Protein AF-Q4H3H1-F1 (afdb_monomer_lite)

Structure (mmCIF, N/CA/C/O backbone):
data_AF-Q4H3H1-F1
#
_entry.id   AF-Q4H3H1-F1
#
loop_
_atom_site.group_PDB
_atom_site.id
_atom_site.type_symbol
_atom_site.label_atom_id
_atom_site.label_alt_id
_atom_site.label_comp_id
_atom_site.label_asym_id
_atom_site.label_entity_id
_atom_site.label_seq_id
_atom_site.pdbx_PDB_ins_code
_atom_site.Cartn_x
_atom_site.Cartn_y
_atom_site.Cartn_z
_atom_site.occupancy
_atom_site.B_iso_or_equiv
_atom_site.auth_seq_id
_atom_site.auth_comp_id
_atom_site.auth_asym_id
_atom_site.auth_atom_id
_atom_site.pdbx_PDB_model_num
ATOM 1 N N . ASN A 1 1 ? -47.924 -8.313 -36.270 1.00 43.00 1 ASN A N 1
ATOM 2 C CA . ASN A 1 1 ? -47.624 -7.338 -37.347 1.00 43.00 1 ASN A CA 1
ATOM 3 C C . ASN A 1 1 ? -46.800 -6.219 -36.723 1.00 43.00 1 ASN A C 1
ATOM 5 O O . ASN A 1 1 ? -47.347 -5.526 -35.888 1.00 43.00 1 ASN A O 1
ATOM 9 N N . ASN A 1 2 ? -45.498 -6.039 -36.933 1.00 35.53 2 ASN A N 1
ATOM 10 C CA . ASN A 1 2 ? -44.621 -6.418 -38.037 1.00 35.53 2 ASN A CA 1
ATOM 11 C C . ASN A 1 2 ? -43.202 -6.714 -37.520 1.00 35.53 2 ASN A C 1
ATOM 13 O O . ASN A 1 2 ? -42.643 -5.932 -36.756 1.00 35.53 2 ASN A O 1
ATOM 17 N N . LEU A 1 3 ? -42.635 -7.829 -37.986 1.00 40.44 3 LEU A N 1
ATOM 18 C CA . LEU A 1 3 ? -41.199 -8.095 -38.014 1.00 40.44 3 LEU A CA 1
ATOM 19 C C . LEU A 1 3 ? -40.597 -7.364 -39.221 1.00 40.44 3 LEU A C 1
ATOM 21 O O . LEU A 1 3 ? -41.039 -7.605 -40.342 1.00 40.44 3 LEU A O 1
ATOM 25 N N . THR A 1 4 ? -39.523 -6.603 -39.024 1.00 38.00 4 THR A N 1
ATOM 26 C CA . THR A 1 4 ? -38.541 -6.329 -40.086 1.00 38.00 4 THR A CA 1
ATOM 27 C C . THR A 1 4 ? -37.135 -6.479 -39.519 1.00 38.00 4 THR A C 1
ATOM 29 O O . THR A 1 4 ? -36.526 -5.546 -39.004 1.00 38.00 4 THR A O 1
ATOM 32 N N . LEU A 1 5 ? -36.665 -7.723 -39.598 1.00 38.84 5 LEU A N 1
ATOM 33 C CA . LEU A 1 5 ? -35.302 -8.184 -39.380 1.00 38.84 5 LEU A CA 1
ATOM 34 C C . LEU A 1 5 ? -34.450 -7.757 -40.588 1.00 38.84 5 LEU A C 1
ATOM 36 O O . LEU A 1 5 ? -34.496 -8.408 -41.631 1.00 38.84 5 LEU A O 1
ATOM 40 N N . VAL A 1 6 ? -33.678 -6.675 -40.478 1.00 42.66 6 VAL A N 1
ATOM 41 C CA . VAL A 1 6 ? -32.719 -6.296 -41.529 1.00 42.66 6 VAL A CA 1
ATOM 42 C C . VAL A 1 6 ? -31.430 -7.093 -41.320 1.00 42.66 6 VAL A C 1
ATOM 44 O O . VAL A 1 6 ? -30.531 -6.691 -40.587 1.00 42.66 6 VAL A O 1
ATOM 47 N N . LYS A 1 7 ? -31.366 -8.266 -41.958 1.00 45.41 7 LYS A N 1
ATOM 48 C CA . LYS A 1 7 ? -30.122 -8.993 -42.244 1.00 45.41 7 LYS A CA 1
ATOM 49 C C . LYS A 1 7 ? -29.530 -8.466 -43.556 1.00 45.41 7 LYS A C 1
ATOM 51 O O . LYS A 1 7 ? -29.976 -8.861 -44.622 1.00 45.41 7 LYS A O 1
ATOM 56 N N . PHE A 1 8 ? -28.503 -7.633 -43.461 1.00 42.53 8 PHE A N 1
ATOM 57 C CA . PHE A 1 8 ? -27.502 -7.347 -44.497 1.00 42.53 8 PHE A CA 1
ATOM 58 C C . PHE A 1 8 ? -26.248 -6.942 -43.713 1.00 42.53 8 PHE A C 1
ATOM 60 O O . PHE A 1 8 ? -26.340 -6.094 -42.842 1.00 42.53 8 PHE A O 1
ATOM 67 N N . GLY A 1 9 ? -25.052 -7.484 -43.855 1.00 37.81 9 GLY A N 1
ATOM 68 C CA . GLY A 1 9 ? -24.454 -8.413 -44.787 1.00 37.81 9 GLY A CA 1
ATOM 69 C C . GLY A 1 9 ? -22.996 -8.461 -44.335 1.00 37.81 9 GLY A C 1
ATOM 70 O O . GLY A 1 9 ? -22.330 -7.434 -44.235 1.00 37.81 9 GLY A O 1
ATOM 71 N N . MET A 1 10 ? -22.537 -9.648 -43.966 1.00 52.16 10 MET A N 1
ATOM 72 C CA . MET A 1 10 ? -21.139 -9.954 -43.712 1.00 52.16 10 MET A CA 1
ATOM 73 C C . MET A 1 10 ? -20.374 -9.751 -45.024 1.00 52.16 10 MET A C 1
ATOM 75 O O . MET A 1 10 ? -20.407 -10.623 -45.885 1.00 52.16 10 MET A O 1
ATOM 79 N N . LEU A 1 11 ? -19.715 -8.603 -45.191 1.00 42.22 11 LEU A N 1
ATOM 80 C CA . LEU A 1 11 ? -18.710 -8.412 -46.232 1.00 42.22 11 LEU A CA 1
ATOM 81 C C . LEU A 1 11 ? -17.447 -7.824 -45.597 1.00 42.22 11 LEU A C 1
ATOM 83 O O . LEU A 1 11 ? -17.312 -6.621 -45.388 1.00 42.22 11 LEU A O 1
ATOM 87 N N . CYS A 1 12 ? -16.524 -8.726 -45.267 1.00 44.41 12 CYS A N 1
ATOM 88 C CA . CYS A 1 12 ? -15.120 -8.418 -45.063 1.00 44.41 12 CYS A CA 1
ATOM 89 C C . CYS A 1 12 ? -14.576 -7.751 -46.331 1.00 44.41 12 CYS A C 1
ATOM 91 O O . CYS A 1 12 ? -14.268 -8.440 -47.300 1.00 44.41 12 CYS A O 1
ATOM 93 N N . ILE A 1 13 ? -14.427 -6.428 -46.327 1.00 49.84 13 ILE A N 1
ATOM 94 C CA . ILE A 1 13 ? -13.556 -5.757 -47.290 1.00 49.84 13 ILE A CA 1
ATOM 95 C C . ILE A 1 13 ? -12.244 -5.464 -46.573 1.00 49.84 13 ILE A C 1
ATOM 97 O O . ILE A 1 13 ? -12.126 -4.558 -45.751 1.00 49.84 13 ILE A O 1
ATOM 101 N N . PHE A 1 14 ? -11.268 -6.312 -46.883 1.00 50.69 14 PHE A N 1
ATOM 102 C CA . PHE A 1 14 ? -9.850 -6.079 -46.679 1.00 50.69 14 PHE A CA 1
ATOM 103 C C . PHE A 1 14 ? -9.433 -4.792 -47.406 1.00 50.69 14 PHE A C 1
ATOM 105 O O . PHE A 1 14 ? -9.300 -4.785 -48.626 1.00 50.69 14 PHE A O 1
ATOM 112 N N . THR A 1 15 ? -9.147 -3.725 -46.665 1.00 55.94 15 THR A N 1
ATOM 113 C CA . THR A 1 15 ? -8.222 -2.675 -47.119 1.00 55.94 15 THR A CA 1
ATOM 114 C C . THR A 1 15 ? -7.120 -2.515 -46.081 1.00 55.94 15 THR A C 1
ATOM 116 O O . THR A 1 15 ? -7.174 -1.670 -45.191 1.00 55.94 15 THR A O 1
ATOM 119 N N . THR A 1 16 ? -6.119 -3.384 -46.178 1.00 58.03 16 THR A N 1
ATOM 120 C CA . THR A 1 16 ? -4.809 -3.206 -45.549 1.00 58.03 16 THR A CA 1
ATOM 121 C C . THR A 1 16 ? -3.966 -2.262 -46.401 1.00 58.03 16 THR A C 1
ATOM 123 O O . THR A 1 16 ? -3.656 -2.630 -47.528 1.00 58.03 16 THR A O 1
ATOM 126 N N . LEU A 1 17 ? -3.577 -1.098 -45.868 1.00 48.75 17 LEU A N 1
ATOM 127 C CA . LEU A 1 17 ? -2.301 -0.390 -46.118 1.00 48.75 17 LEU A CA 1
ATOM 128 C C . LEU A 1 17 ? -2.302 0.902 -45.270 1.00 48.75 17 LEU A C 1
ATOM 130 O O . LEU A 1 17 ? -2.973 1.874 -45.586 1.00 48.75 17 LEU A O 1
ATOM 134 N N . LEU A 1 18 ? -1.792 0.821 -44.037 1.00 50.62 18 LEU A N 1
ATOM 135 C CA . LEU A 1 18 ? -0.453 1.287 -43.638 1.00 50.62 18 LEU A CA 1
ATOM 136 C C . LE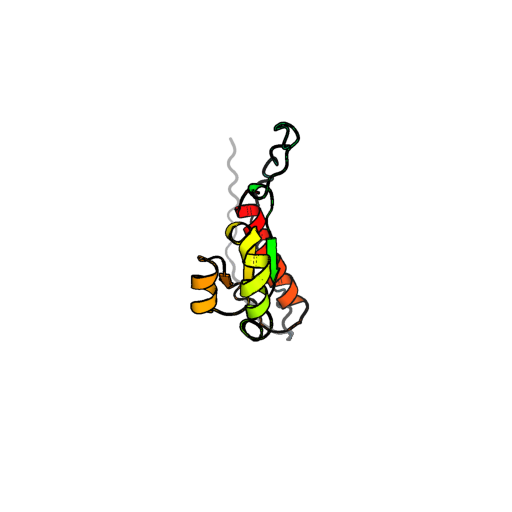U A 1 18 ? -0.313 2.819 -43.575 1.00 50.62 18 LEU A C 1
ATOM 138 O O . LEU A 1 18 ? 0.222 3.448 -44.481 1.00 50.62 18 LEU A O 1
ATOM 142 N N . ILE A 1 19 ? -0.651 3.383 -42.408 1.00 52.97 19 ILE A N 1
ATOM 143 C CA . ILE A 1 19 ? 0.175 4.430 -41.798 1.00 52.97 19 ILE A CA 1
ATOM 144 C C . ILE A 1 19 ? 0.614 3.927 -40.423 1.00 52.97 19 ILE A C 1
ATOM 146 O O . ILE A 1 19 ? -0.173 3.456 -39.603 1.00 52.97 19 ILE A O 1
ATOM 150 N N . SER A 1 20 ? 1.929 3.974 -40.263 1.00 42.94 20 SER A N 1
ATOM 151 C CA . SER A 1 20 ? 2.731 3.585 -39.119 1.00 42.94 20 SER A CA 1
ATOM 152 C C . SER A 1 20 ? 2.379 4.362 -37.842 1.00 42.94 20 SER A C 1
ATOM 154 O O . SER A 1 20 ? 1.928 5.505 -37.895 1.00 42.94 20 SER A O 1
ATOM 156 N N . SER A 1 21 ? 2.764 3.785 -36.700 1.00 42.91 21 SER A N 1
ATOM 157 C CA . SER A 1 21 ? 2.901 4.433 -35.380 1.00 42.91 21 SER A CA 1
ATOM 158 C C 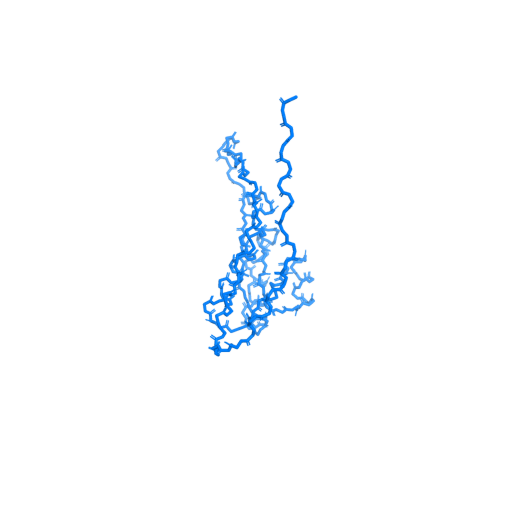. SER A 1 21 ? 1.649 4.482 -34.493 1.00 42.91 21 SER A C 1
ATOM 160 O O . SER A 1 21 ? 1.163 5.529 -34.092 1.00 42.91 21 SER A O 1
ATOM 162 N N . HIS A 1 22 ? 1.189 3.299 -34.092 1.00 39.94 22 HIS A N 1
ATOM 163 C CA . HIS A 1 22 ? 0.987 2.974 -32.677 1.00 39.94 22 HIS A CA 1
ATOM 164 C C . HIS A 1 22 ? 0.324 4.041 -31.778 1.00 39.94 22 HIS A C 1
ATOM 166 O O . HIS A 1 22 ? 0.843 4.377 -30.715 1.00 39.94 22 HIS A O 1
ATOM 172 N N . VAL A 1 23 ? -0.908 4.448 -32.083 1.00 35.28 23 VAL A N 1
ATOM 173 C CA . VAL A 1 23 ? -1.815 4.881 -31.009 1.00 35.28 23 VAL A CA 1
ATOM 174 C C . VAL A 1 23 ? -2.316 3.616 -30.312 1.00 35.28 23 VAL A C 1
ATOM 176 O O . VAL A 1 23 ? -3.439 3.159 -30.501 1.00 35.28 23 VAL A O 1
ATOM 179 N N . ARG A 1 24 ? -1.445 2.997 -29.503 1.00 36.72 24 ARG A N 1
ATOM 180 C CA . ARG A 1 24 ? -1.915 2.148 -28.406 1.00 36.72 24 ARG A CA 1
ATOM 181 C C . ARG A 1 24 ? -2.474 3.123 -27.375 1.00 36.72 24 ARG A C 1
ATOM 183 O O . ARG A 1 24 ? -1.766 3.541 -26.462 1.00 36.72 24 ARG A O 1
ATOM 190 N N . TYR A 1 25 ? -3.734 3.519 -27.553 1.00 39.25 25 TYR A N 1
ATOM 191 C CA . TYR A 1 25 ? -4.521 4.013 -26.434 1.00 39.25 25 TYR A CA 1
ATOM 192 C C . TYR A 1 25 ? -4.599 2.847 -25.457 1.00 39.25 25 TYR A C 1
ATOM 194 O O . TYR A 1 25 ? -5.387 1.912 -25.607 1.00 39.25 25 TYR A O 1
ATOM 202 N N . SER A 1 26 ? -3.653 2.837 -24.525 1.00 40.41 26 SER A N 1
ATOM 203 C CA . SER A 1 26 ? -3.678 1.937 -23.399 1.00 40.41 26 SER A CA 1
ATOM 204 C C . SER A 1 26 ? -4.958 2.271 -22.656 1.00 40.41 26 SER A C 1
ATOM 206 O O . SER A 1 26 ? -5.032 3.293 -21.980 1.00 40.41 26 SER A O 1
ATOM 208 N N . SER A 1 27 ? -5.977 1.438 -22.843 1.00 41.94 27 SER A N 1
ATOM 209 C CA . SER A 1 27 ? -7.252 1.516 -22.138 1.00 41.94 27 SER A CA 1
ATOM 210 C C . SER A 1 27 ? -7.039 1.120 -20.673 1.00 41.94 27 SER A C 1
ATOM 212 O O . SER A 1 27 ? -7.597 0.139 -20.193 1.00 41.94 27 SER A O 1
ATOM 214 N N . ILE A 1 28 ? -6.186 1.854 -19.948 1.00 47.56 28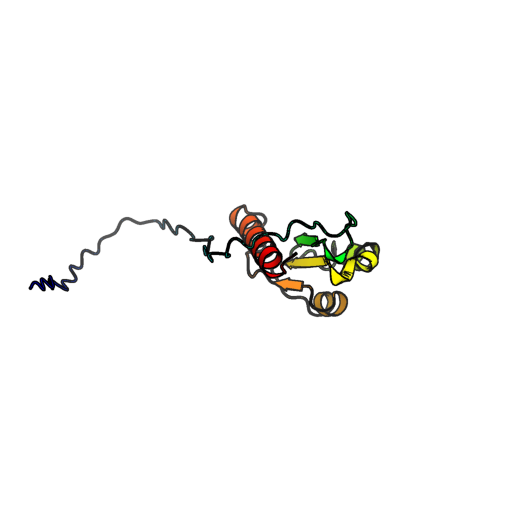 ILE A N 1
ATOM 215 C CA . ILE A 1 28 ? -6.012 1.728 -18.494 1.00 47.56 28 ILE A CA 1
ATOM 216 C C . ILE A 1 28 ? -7.071 2.611 -17.841 1.00 47.56 28 ILE A C 1
ATOM 218 O O . ILE A 1 28 ? -6.788 3.600 -17.182 1.00 47.56 28 ILE A O 1
ATOM 222 N N . CYS A 1 29 ? -8.310 2.259 -18.122 1.00 44.78 29 CYS A N 1
ATOM 223 C CA . CYS A 1 29 ? -9.392 2.261 -17.167 1.00 44.78 29 CYS A CA 1
ATOM 224 C C . CYS A 1 29 ? -10.230 1.083 -17.642 1.00 44.78 29 CYS A C 1
ATOM 226 O O . CYS A 1 29 ? -11.043 1.215 -18.555 1.00 44.78 29 CYS A O 1
ATOM 228 N N . LYS A 1 30 ? -9.990 -0.102 -17.069 1.00 45.12 30 LYS A N 1
ATOM 229 C CA . LYS A 1 30 ? -11.090 -1.054 -16.974 1.00 45.12 30 LYS A CA 1
ATOM 230 C C . LYS A 1 30 ? -12.139 -0.311 -16.168 1.00 45.12 30 LYS A C 1
ATOM 232 O O . LYS A 1 30 ? -11.960 -0.081 -14.980 1.00 45.12 30 LYS A O 1
ATOM 237 N N . GLN A 1 31 ? -13.159 0.176 -16.849 1.00 47.56 31 GLN A N 1
ATOM 238 C CA . GLN A 1 31 ? -14.306 0.766 -16.199 1.00 47.56 31 GLN A CA 1
ATOM 239 C C . GLN A 1 31 ? -15.135 -0.418 -15.708 1.00 47.56 31 GLN A C 1
ATOM 241 O O . GLN A 1 31 ? -16.134 -0.797 -16.310 1.00 47.56 31 GLN A O 1
ATOM 246 N N . GLU A 1 32 ? -14.637 -1.089 -14.669 1.00 52.66 32 GLU A N 1
ATOM 247 C CA . GLU A 1 32 ? -15.510 -1.906 -13.848 1.00 52.66 32 GLU A CA 1
ATOM 248 C C . GLU A 1 32 ? -16.520 -0.920 -13.268 1.00 52.66 32 GLU A C 1
ATOM 250 O O . GLU A 1 32 ? -16.160 0.076 -12.638 1.00 52.66 32 GLU A O 1
ATOM 255 N N . ILE A 1 33 ? -17.789 -1.113 -13.625 1.00 56.03 33 ILE A N 1
ATOM 256 C CA . ILE A 1 33 ? -18.883 -0.339 -13.058 1.00 56.03 33 ILE A CA 1
ATOM 257 C C . ILE A 1 33 ? -18.936 -0.766 -11.596 1.00 56.03 33 ILE A C 1
ATOM 259 O O . ILE A 1 33 ? -19.602 -1.742 -11.254 1.00 56.03 33 ILE A O 1
ATOM 263 N N . TYR A 1 34 ? -18.187 -0.074 -10.738 1.00 58.66 34 TYR A N 1
ATOM 264 C CA . TYR A 1 34 ? -18.393 -0.185 -9.309 1.00 58.66 34 TYR A CA 1
ATOM 265 C C . TYR A 1 34 ? -19.813 0.314 -9.069 1.00 58.66 34 TYR A C 1
ATOM 267 O O . TYR A 1 34 ? -20.103 1.464 -9.418 1.00 58.66 34 TYR A O 1
ATOM 275 N N . PRO A 1 35 ? -20.730 -0.535 -8.569 1.00 56.66 35 PRO A N 1
ATOM 276 C CA . PRO A 1 35 ? -22.037 -0.042 -8.187 1.00 56.66 35 PRO A CA 1
ATOM 277 C C . PRO A 1 35 ? -21.796 1.121 -7.231 1.00 56.66 35 PRO A C 1
ATOM 279 O O . PRO A 1 35 ? -20.963 0.991 -6.331 1.00 56.66 35 PRO A O 1
ATOM 282 N N . ASP A 1 36 ? -22.485 2.242 -7.459 1.00 58.91 36 ASP A N 1
ATOM 283 C CA . ASP A 1 36 ? -22.528 3.351 -6.510 1.00 58.91 36 ASP A CA 1
ATOM 284 C C . ASP A 1 36 ? -23.059 2.774 -5.200 1.00 58.91 36 ASP A C 1
ATOM 286 O O . ASP A 1 36 ? -24.263 2.580 -4.996 1.00 58.91 36 ASP A O 1
ATOM 290 N N . ARG A 1 37 ? -22.134 2.325 -4.351 1.00 62.72 37 ARG A N 1
ATOM 291 C CA . ARG A 1 37 ? -22.478 1.781 -3.058 1.00 62.72 37 ARG A CA 1
ATOM 292 C C . ARG A 1 37 ? -22.956 3.004 -2.317 1.00 62.72 37 ARG A C 1
ATOM 294 O O . ARG A 1 37 ? -22.158 3.904 -2.072 1.00 62.72 37 ARG A O 1
ATOM 301 N N . LYS A 1 38 ? -24.244 3.027 -1.955 1.00 57.38 38 LYS A N 1
ATOM 302 C CA . LYS A 1 38 ? -24.719 3.933 -0.913 1.00 57.38 38 LYS A CA 1
ATOM 303 C C . LYS A 1 38 ? -23.777 3.731 0.260 1.00 57.38 38 LYS A C 1
ATOM 305 O O . LYS A 1 38 ? -23.887 2.727 0.967 1.00 57.38 38 LYS A O 1
ATOM 310 N N . VAL A 1 39 ? -22.832 4.656 0.417 1.00 61.44 39 VAL A N 1
ATOM 311 C CA . VAL A 1 39 ? -22.062 4.805 1.637 1.00 61.44 39 VAL A CA 1
ATOM 312 C C . VAL A 1 39 ? -23.149 4.866 2.686 1.00 61.44 39 VAL A C 1
ATOM 314 O O . VAL A 1 39 ? -24.016 5.745 2.625 1.00 61.44 39 VAL A O 1
ATOM 317 N N . LYS A 1 40 ? -23.210 3.857 3.562 1.00 56.12 40 LYS A N 1
ATOM 318 C CA . LYS A 1 40 ? -24.034 3.994 4.752 1.00 56.12 40 LYS A CA 1
ATOM 319 C C . LYS A 1 40 ? -23.484 5.256 5.386 1.00 56.12 40 LYS A C 1
ATOM 321 O O . LYS A 1 40 ? -22.347 5.247 5.842 1.00 56.12 40 LYS A O 1
ATOM 326 N N . SER A 1 41 ? -24.237 6.354 5.314 1.00 59.09 41 SER A N 1
ATOM 327 C CA . SER A 1 41 ? -23.951 7.516 6.132 1.00 59.09 41 SER A CA 1
ATOM 328 C C . SER A 1 41 ? -23.814 6.932 7.522 1.00 59.09 41 SER A C 1
ATOM 330 O O . SER A 1 41 ? -24.777 6.322 7.998 1.00 59.09 41 SER A O 1
ATOM 332 N N . VAL A 1 42 ? -22.609 6.987 8.086 1.00 60.88 42 VAL A N 1
ATOM 333 C CA . VAL A 1 42 ? -22.332 6.520 9.439 1.00 60.88 42 VAL A CA 1
ATOM 334 C C . VAL A 1 42 ? -23.088 7.477 10.354 1.00 60.88 42 VAL A C 1
ATOM 336 O O . VAL A 1 42 ? -22.562 8.442 10.887 1.00 60.88 42 VAL A O 1
ATOM 339 N N . MET A 1 43 ? -24.396 7.271 10.428 1.00 54.03 43 MET A N 1
ATOM 340 C CA . MET A 1 43 ? -25.266 7.725 11.489 1.00 54.03 43 MET A CA 1
ATOM 341 C C . MET A 1 43 ? -25.301 6.571 12.485 1.00 54.03 43 MET A C 1
ATOM 343 O O . MET A 1 43 ? -26.333 5.947 12.701 1.00 54.03 43 MET A O 1
ATOM 347 N N . ASP A 1 44 ? -24.117 6.241 12.994 1.00 63.34 44 ASP A N 1
ATOM 348 C CA . ASP A 1 44 ? -23.899 5.332 14.109 1.00 63.34 44 ASP A CA 1
ATOM 349 C C . ASP A 1 44 ? -23.162 6.152 15.170 1.00 63.34 44 ASP A C 1
ATOM 351 O O . ASP A 1 44 ? -21.962 6.386 15.058 1.00 63.34 44 ASP A O 1
ATOM 355 N N . ASP A 1 45 ? -23.937 6.756 16.076 1.00 66.19 45 ASP A N 1
ATOM 356 C CA . ASP A 1 45 ? -23.536 7.457 17.316 1.00 66.19 45 ASP A CA 1
ATOM 357 C C . ASP A 1 45 ? -22.359 8.475 17.260 1.00 66.19 45 ASP A C 1
ATOM 359 O O . ASP A 1 45 ? -21.869 8.951 18.279 1.00 66.19 45 ASP A O 1
ATOM 363 N N . GLY A 1 46 ? -21.882 8.856 16.071 1.00 67.62 46 GLY A N 1
ATOM 364 C CA . GLY A 1 46 ? -20.810 9.837 15.878 1.00 67.62 46 GLY A CA 1
ATOM 365 C C . GLY A 1 46 ? -19.397 9.366 16.247 1.00 67.62 46 GLY A C 1
ATOM 366 O O . GLY A 1 46 ? -18.496 10.205 16.331 1.00 67.62 46 GLY A O 1
ATOM 367 N N . LYS A 1 47 ? -19.156 8.063 16.456 1.00 83.69 47 LYS A N 1
ATOM 368 C CA . LYS A 1 47 ? -17.839 7.565 16.887 1.00 83.69 47 LYS A CA 1
ATOM 369 C C . LYS A 1 47 ? -17.106 6.798 15.783 1.00 83.69 47 LYS A C 1
ATOM 371 O O . LYS A 1 47 ? -17.315 5.609 15.595 1.00 83.69 47 LYS A O 1
ATOM 376 N N . VAL A 1 48 ? -16.181 7.485 15.114 1.00 88.44 48 VAL A N 1
ATOM 377 C CA . VAL A 1 48 ? -15.236 6.884 14.157 1.00 88.44 48 VAL A CA 1
ATOM 378 C C . VAL A 1 48 ? -14.252 5.966 14.887 1.00 88.44 48 VAL A C 1
ATOM 380 O O . VAL A 1 48 ? -13.655 6.346 15.901 1.00 88.44 48 VAL A O 1
ATOM 383 N N . THR A 1 49 ? -14.058 4.765 14.356 1.00 91.06 49 THR A N 1
ATOM 384 C CA . THR A 1 49 ? -13.126 3.745 14.845 1.00 91.06 49 THR A CA 1
ATOM 385 C C . THR A 1 49 ? -12.013 3.479 13.826 1.00 91.06 49 THR A C 1
ATOM 387 O O . THR A 1 49 ? -12.050 3.962 12.697 1.00 91.06 49 THR A O 1
ATOM 390 N N . LEU A 1 50 ? -10.996 2.691 14.201 1.00 91.81 50 LEU A N 1
ATOM 391 C CA . LEU A 1 50 ? -9.964 2.270 13.243 1.00 91.81 50 LEU A CA 1
ATOM 392 C C . LEU A 1 50 ? -10.540 1.404 12.116 1.00 91.81 50 LEU A C 1
ATOM 394 O O . LEU A 1 50 ? -9.986 1.398 11.022 1.00 91.81 50 LEU A O 1
ATOM 398 N N . ASP A 1 51 ? -11.643 0.690 12.340 1.00 90.81 51 ASP A N 1
ATOM 399 C CA . ASP A 1 51 ? -12.224 -0.173 11.311 1.00 90.81 51 ASP A CA 1
ATOM 400 C C . ASP A 1 51 ? -12.899 0.614 10.182 1.00 90.81 51 ASP A C 1
ATOM 402 O O . ASP A 1 51 ? -13.048 0.075 9.084 1.00 90.81 51 ASP A O 1
ATOM 406 N N . ASP A 1 52 ? -13.163 1.902 10.394 1.00 90.50 52 ASP A N 1
ATOM 407 C CA . ASP A 1 52 ? -13.652 2.837 9.376 1.00 90.50 52 ASP A CA 1
ATOM 408 C C . ASP A 1 52 ? -12.515 3.413 8.508 1.00 90.50 52 ASP A C 1
ATOM 410 O O . ASP A 1 52 ? -12.757 4.155 7.559 1.00 90.50 52 ASP A O 1
ATOM 414 N N . ILE A 1 53 ? -11.251 3.092 8.820 1.00 92.81 53 ILE A N 1
ATOM 415 C CA . ILE A 1 53 ? -10.072 3.626 8.130 1.00 92.81 53 ILE A CA 1
ATOM 416 C C . ILE A 1 53 ? -9.476 2.567 7.196 1.00 92.81 53 ILE A C 1
ATOM 418 O O . ILE A 1 53 ? -9.283 1.404 7.562 1.00 92.81 53 ILE A O 1
ATOM 422 N N . TYR A 1 54 ? -9.127 2.998 5.984 1.00 96.44 54 TYR A N 1
ATOM 423 C 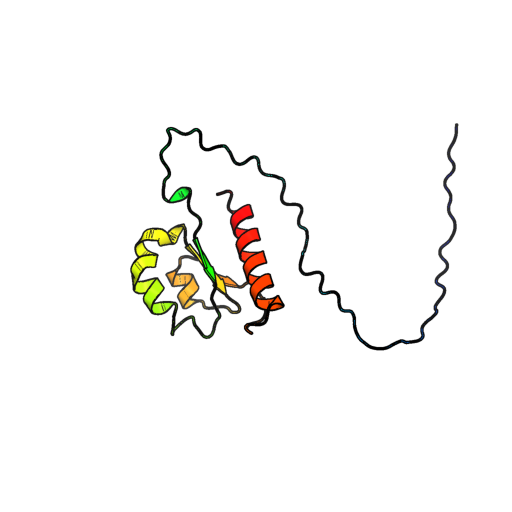CA . TYR A 1 54 ? -8.349 2.233 5.014 1.00 96.44 54 TYR A CA 1
ATOM 424 C C . TYR A 1 54 ? -7.050 2.979 4.698 1.00 96.44 54 TYR A C 1
ATOM 426 O O . TYR A 1 54 ? -7.080 4.113 4.222 1.00 96.44 54 TYR A O 1
ATOM 434 N N . ILE A 1 55 ? -5.900 2.360 4.967 1.00 97.44 55 ILE A N 1
ATOM 435 C CA . ILE A 1 55 ? -4.581 2.955 4.729 1.00 97.44 55 ILE A CA 1
ATOM 436 C C . ILE A 1 55 ? -3.935 2.231 3.548 1.00 97.44 55 ILE A C 1
ATOM 438 O O . ILE A 1 55 ? -3.512 1.082 3.674 1.00 97.44 55 ILE A O 1
ATOM 442 N N . SER A 1 56 ? -3.810 2.903 2.404 1.00 97.88 56 SER A N 1
ATOM 443 C CA . SER A 1 56 ? -3.000 2.406 1.290 1.00 97.88 56 SER A CA 1
ATOM 444 C C . SER A 1 56 ? -1.569 2.939 1.375 1.00 97.88 56 SER A C 1
ATOM 446 O O . SER A 1 56 ? -1.326 4.129 1.586 1.00 97.88 56 SER A O 1
ATOM 448 N N . VAL A 1 57 ? -0.586 2.055 1.201 1.00 97.75 57 VAL A N 1
ATOM 449 C CA . VAL A 1 57 ? 0.835 2.410 1.140 1.00 97.75 57 VAL A CA 1
ATOM 450 C C . VAL A 1 57 ? 1.392 1.997 -0.210 1.00 97.75 57 VAL A C 1
ATOM 452 O O . VAL A 1 57 ? 1.680 0.827 -0.466 1.00 97.75 57 VAL A O 1
ATOM 455 N N . LYS A 1 58 ? 1.605 2.980 -1.082 1.00 97.00 58 LYS A N 1
ATOM 456 C CA . LYS A 1 58 ? 2.273 2.763 -2.364 1.00 97.00 58 LYS A CA 1
ATOM 457 C C . LYS A 1 58 ? 3.774 2.582 -2.189 1.00 97.00 58 LYS A C 1
ATOM 459 O O . LYS A 1 58 ? 4.462 3.427 -1.615 1.00 97.00 58 LYS A O 1
ATOM 464 N N . THR A 1 59 ? 4.308 1.532 -2.798 1.00 96.56 59 THR A N 1
ATOM 465 C CA . THR A 1 59 ? 5.739 1.235 -2.800 1.00 96.56 59 THR A CA 1
ATOM 466 C C . THR A 1 59 ? 6.185 0.597 -4.123 1.00 96.56 59 THR A C 1
ATOM 468 O O . THR A 1 59 ? 5.474 0.598 -5.133 1.00 96.56 59 THR A O 1
ATOM 471 N N . SER A 1 60 ? 7.432 0.148 -4.164 1.00 96.44 60 SER A N 1
ATOM 472 C CA . SER A 1 60 ? 8.047 -0.583 -5.268 1.00 96.44 60 SER A CA 1
ATOM 473 C C . SER A 1 60 ? 8.978 -1.630 -4.676 1.00 96.44 60 SER A C 1
ATOM 475 O O . SER A 1 60 ? 9.567 -1.387 -3.617 1.00 96.44 60 SER A O 1
ATOM 477 N N . ARG A 1 61 ? 9.173 -2.745 -5.379 1.00 96.62 61 ARG A N 1
ATOM 478 C CA . ARG A 1 61 ? 9.986 -3.883 -4.939 1.00 96.62 61 ARG A CA 1
ATOM 479 C C . ARG A 1 61 ? 11.371 -3.467 -4.456 1.00 96.62 61 ARG A C 1
ATOM 481 O O . ARG A 1 61 ? 11.831 -3.902 -3.408 1.00 96.62 61 ARG A O 1
ATOM 488 N N . LYS A 1 62 ? 12.009 -2.527 -5.159 1.00 96.44 62 LYS A N 1
ATOM 489 C CA . LYS A 1 62 ? 13.340 -2.001 -4.796 1.00 96.44 62 LYS A CA 1
ATOM 490 C C . LYS A 1 62 ? 13.404 -1.268 -3.445 1.00 96.44 62 LYS A C 1
ATOM 492 O O . LYS A 1 62 ? 14.491 -0.931 -2.986 1.00 96.44 62 LYS A O 1
ATOM 497 N N . PHE A 1 63 ? 12.260 -0.956 -2.838 1.00 97.06 63 PHE A N 1
ATOM 498 C CA . PHE A 1 63 ? 12.153 -0.225 -1.575 1.00 97.06 63 PHE A CA 1
ATOM 499 C C . PHE A 1 63 ? 11.618 -1.070 -0.417 1.00 97.06 63 PHE A C 1
ATOM 501 O O . PHE A 1 63 ? 11.442 -0.532 0.678 1.00 97.06 63 PHE A O 1
ATOM 508 N N . HIS A 1 64 ? 11.375 -2.366 -0.628 1.00 96.94 64 HIS A N 1
ATOM 509 C CA . HIS A 1 64 ? 10.878 -3.245 0.430 1.00 96.94 64 HIS A CA 1
ATOM 510 C C . HIS A 1 64 ? 11.827 -3.272 1.634 1.00 96.94 64 HIS A C 1
ATOM 512 O O . HIS A 1 64 ? 11.395 -3.102 2.768 1.00 96.94 64 HIS A O 1
ATOM 518 N N . GLU A 1 65 ? 13.133 -3.341 1.395 1.00 94.94 65 GLU A N 1
ATOM 519 C CA . GLU A 1 65 ? 14.114 -3.310 2.482 1.00 94.94 65 GLU A CA 1
ATOM 520 C C . GLU A 1 65 ? 14.405 -1.880 2.946 1.00 94.94 65 GLU A C 1
ATOM 522 O O . GLU A 1 65 ? 14.252 -1.549 4.116 1.00 94.94 65 GLU A O 1
ATOM 527 N N . SER A 1 66 ? 14.782 -0.993 2.021 1.00 96.94 66 SER A N 1
ATOM 528 C CA . SER A 1 66 ? 15.301 0.334 2.380 1.00 96.94 66 SER A CA 1
ATOM 529 C C . SER A 1 66 ? 14.265 1.289 2.976 1.00 96.94 66 SER A C 1
ATOM 531 O O . SER A 1 66 ? 14.645 2.219 3.687 1.00 96.94 66 SER A O 1
ATOM 533 N N . ARG A 1 67 ? 12.970 1.111 2.675 1.00 96.62 67 ARG A N 1
ATOM 534 C CA . ARG A 1 67 ? 11.909 2.032 3.119 1.00 96.62 67 ARG A CA 1
ATOM 535 C C . ARG A 1 67 ? 10.780 1.366 3.890 1.00 96.62 67 ARG A C 1
ATOM 537 O O . ARG A 1 67 ? 10.239 2.015 4.780 1.00 96.62 67 ARG A O 1
ATOM 544 N N . LEU A 1 68 ? 10.403 0.125 3.567 1.00 96.19 68 LEU A N 1
ATOM 545 C CA . LEU A 1 68 ? 9.299 -0.529 4.283 1.00 96.19 68 LEU A CA 1
ATOM 546 C C . LEU A 1 68 ? 9.743 -1.168 5.595 1.00 96.19 68 LEU A C 1
ATOM 548 O O . LEU A 1 68 ? 8.961 -1.154 6.537 1.00 96.19 68 LEU A O 1
ATOM 552 N N . ASP A 1 69 ? 10.977 -1.660 5.711 1.00 93.62 69 ASP A N 1
ATOM 553 C CA . ASP A 1 69 ? 11.439 -2.296 6.951 1.00 93.62 69 ASP A CA 1
ATOM 554 C C . ASP A 1 69 ? 11.312 -1.376 8.194 1.00 93.62 69 ASP A C 1
ATOM 556 O O . ASP A 1 69 ? 10.742 -1.815 9.200 1.00 93.62 69 ASP A O 1
ATOM 560 N N . PRO A 1 70 ? 11.679 -0.074 8.145 1.00 95.56 70 PRO A N 1
ATOM 561 C CA . PRO A 1 70 ? 11.409 0.849 9.251 1.00 95.56 70 PRO A CA 1
ATOM 562 C C . PRO A 1 70 ? 9.914 1.048 9.539 1.00 95.56 70 PRO A C 1
ATOM 564 O O . PRO A 1 70 ? 9.516 1.136 10.699 1.00 95.56 70 PRO A O 1
ATOM 567 N N . ILE A 1 71 ? 9.070 1.102 8.504 1.00 96.00 71 ILE A N 1
ATOM 568 C CA . ILE A 1 71 ? 7.613 1.274 8.636 1.00 96.00 71 ILE A CA 1
ATOM 569 C C . ILE A 1 71 ? 6.995 0.067 9.347 1.00 96.00 71 ILE A C 1
ATOM 571 O O . ILE A 1 71 ? 6.263 0.220 10.327 1.00 96.00 71 ILE A O 1
ATOM 575 N N . VAL A 1 72 ? 7.353 -1.133 8.891 1.00 95.06 72 VAL A N 1
ATOM 576 C CA . VAL A 1 72 ? 6.880 -2.411 9.431 1.00 95.06 72 VAL A CA 1
ATOM 577 C C . VAL A 1 72 ? 7.280 -2.572 10.900 1.00 95.06 72 VAL A C 1
ATOM 579 O O . VAL A 1 72 ? 6.503 -3.070 11.716 1.00 95.06 72 VAL A O 1
ATOM 582 N N . LYS A 1 73 ? 8.475 -2.100 11.272 1.00 93.81 73 LYS A N 1
ATOM 583 C CA . LYS A 1 73 ? 8.975 -2.155 12.655 1.00 93.81 73 LYS A CA 1
ATOM 584 C C . LYS A 1 73 ? 8.359 -1.106 13.586 1.00 93.81 73 LYS A C 1
ATOM 586 O O . LYS A 1 73 ? 8.425 -1.307 14.804 1.00 93.81 73 LYS A O 1
ATOM 591 N N . THR A 1 74 ? 7.768 -0.039 13.043 1.00 96.06 74 THR A N 1
ATOM 592 C CA . THR A 1 74 ? 7.257 1.117 13.796 1.00 96.06 74 THR A CA 1
ATOM 593 C C . THR A 1 74 ? 5.728 1.188 13.773 1.00 96.06 74 THR A C 1
ATOM 595 O O . THR A 1 74 ? 5.065 0.352 14.387 1.00 96.06 74 THR A O 1
ATOM 598 N N . TRP A 1 75 ? 5.157 2.189 13.101 1.00 94.69 75 TRP A N 1
ATOM 599 C CA . TRP A 1 75 ? 3.746 2.553 13.199 1.00 94.69 75 TRP A CA 1
ATOM 600 C C . TRP A 1 75 ? 2.809 1.503 12.605 1.00 94.69 75 TRP A C 1
ATOM 602 O O . TRP A 1 75 ? 1.655 1.439 13.023 1.00 94.69 75 TRP A O 1
ATOM 612 N N . LEU A 1 76 ? 3.288 0.634 11.702 1.00 95.75 76 LEU A N 1
ATOM 613 C CA . LEU A 1 76 ? 2.453 -0.420 11.121 1.00 95.75 76 LEU A CA 1
ATOM 614 C C . LEU A 1 76 ? 1.834 -1.317 12.202 1.00 95.75 76 LEU A C 1
ATOM 616 O O . LEU A 1 76 ? 0.704 -1.772 12.055 1.00 95.75 76 LEU A O 1
ATOM 620 N N . LYS A 1 77 ? 2.537 -1.528 13.319 1.00 93.62 77 LYS A N 1
ATOM 621 C CA . LYS A 1 77 ? 2.043 -2.332 14.446 1.00 93.62 77 LYS A CA 1
ATOM 622 C C . LYS A 1 77 ? 0.751 -1.782 15.062 1.00 93.62 77 LYS A C 1
ATOM 624 O O . LYS A 1 77 ? 0.019 -2.550 15.674 1.00 93.62 77 LYS A O 1
ATOM 629 N N . LEU A 1 78 ? 0.469 -0.487 14.896 1.00 94.94 78 LEU A N 1
ATOM 630 C CA . LEU A 1 78 ? -0.712 0.178 15.455 1.00 94.94 78 LEU A CA 1
ATOM 631 C C . LEU A 1 78 ? -1.962 0.028 14.574 1.00 94.94 78 LEU A C 1
ATOM 633 O O . LEU A 1 78 ? -3.069 0.055 15.097 1.00 94.94 78 LEU A O 1
ATOM 637 N N . ALA A 1 79 ? -1.795 -0.132 13.256 1.00 95.75 79 ALA A N 1
ATOM 638 C CA . ALA A 1 79 ? -2.892 -0.130 12.277 1.00 95.75 79 ALA A CA 1
ATOM 639 C C . ALA A 1 79 ? -2.722 -1.220 11.205 1.00 95.75 79 ALA A C 1
ATOM 641 O O . ALA A 1 79 ? -3.045 -1.037 10.029 1.00 95.75 79 ALA A O 1
ATOM 642 N N . LYS A 1 80 ? -2.164 -2.367 11.605 1.00 95.94 80 LYS A N 1
ATOM 643 C CA . LYS A 1 80 ? -1.776 -3.454 10.697 1.00 95.94 80 LYS A CA 1
ATOM 644 C C . LYS A 1 80 ? -2.950 -3.966 9.863 1.00 95.94 80 LYS A C 1
ATOM 646 O O . LYS A 1 80 ? -2.825 -4.118 8.653 1.00 95.94 80 LYS A O 1
ATOM 651 N N . LYS A 1 81 ? -4.107 -4.149 10.508 1.00 95.81 81 LYS A N 1
ATOM 652 C CA . LYS A 1 81 ? -5.341 -4.657 9.888 1.00 95.81 81 LYS A CA 1
ATOM 653 C C . LYS A 1 81 ? -5.938 -3.700 8.846 1.00 95.81 81 LYS A C 1
ATOM 655 O O . LYS A 1 81 ? -6.657 -4.126 7.950 1.00 95.81 81 LYS A O 1
ATOM 660 N N . GLN A 1 82 ? -5.653 -2.410 8.974 1.00 96.69 82 GLN A N 1
ATOM 661 C CA . GLN A 1 82 ? -6.176 -1.355 8.109 1.00 96.69 82 GLN A CA 1
ATOM 662 C C . GLN A 1 82 ? -5.198 -0.981 6.987 1.00 96.69 82 GLN A C 1
ATOM 664 O O . GLN A 1 82 ? -5.577 -0.238 6.086 1.00 96.69 82 GLN A O 1
ATOM 669 N N . THR A 1 83 ? -3.948 -1.459 7.045 1.00 97.81 83 THR A N 1
ATOM 670 C CA . THR A 1 83 ? -2.870 -1.029 6.147 1.00 97.81 83 THR A CA 1
ATOM 671 C C . THR A 1 83 ? -2.578 -2.063 5.069 1.00 97.81 83 THR A C 1
ATOM 673 O O . THR A 1 83 ? -2.251 -3.203 5.388 1.00 97.81 83 THR A O 1
ATOM 676 N N . TYR A 1 84 ? -2.618 -1.630 3.810 1.00 98.12 84 TYR A N 1
ATOM 677 C CA . TYR A 1 84 ? -2.378 -2.440 2.616 1.00 98.12 84 TYR A CA 1
ATOM 678 C C . TYR A 1 84 ? -1.225 -1.857 1.797 1.00 98.12 84 TYR A C 1
ATOM 680 O O . TYR A 1 84 ? -1.182 -0.656 1.526 1.00 98.12 84 TYR A O 1
ATOM 688 N N . PHE A 1 85 ? -0.282 -2.702 1.383 1.00 98.19 85 PHE A N 1
ATOM 689 C CA . PHE A 1 85 ? 0.896 -2.312 0.614 1.00 98.19 85 PHE A CA 1
ATOM 690 C C . PHE A 1 85 ? 0.709 -2.628 -0.865 1.00 98.19 85 PHE A C 1
ATOM 692 O O . PHE A 1 85 ? 0.567 -3.784 -1.248 1.00 98.19 85 PHE A O 1
ATOM 699 N N . PHE A 1 86 ? 0.792 -1.604 -1.707 1.00 98.25 86 PHE A N 1
ATOM 700 C CA . PHE A 1 86 ? 0.640 -1.723 -3.155 1.00 98.25 86 PHE A CA 1
ATOM 701 C C . PHE A 1 86 ? 2.000 -1.606 -3.829 1.00 98.25 86 PHE A C 1
ATOM 703 O O . PHE A 1 86 ? 2.630 -0.541 -3.817 1.00 98.25 86 PHE A O 1
ATOM 710 N N . THR A 1 87 ? 2.466 -2.705 -4.415 1.00 97.94 87 THR A N 1
ATOM 711 C CA . THR A 1 87 ? 3.821 -2.826 -4.967 1.00 97.94 87 THR A CA 1
ATOM 712 C C . THR A 1 87 ? 3.823 -3.330 -6.413 1.00 97.94 87 THR A C 1
ATOM 714 O O . THR A 1 87 ? 2.794 -3.710 -6.964 1.00 97.94 87 THR A O 1
ATOM 717 N N . ASP A 1 88 ? 4.981 -3.257 -7.065 1.00 97.25 88 ASP A N 1
ATOM 718 C CA . ASP A 1 88 ? 5.235 -3.747 -8.431 1.00 97.25 88 ASP A CA 1
ATOM 719 C C . ASP A 1 88 ? 6.007 -5.077 -8.459 1.00 97.25 88 ASP A C 1
ATOM 721 O O . ASP A 1 88 ? 6.530 -5.474 -9.501 1.00 97.25 88 ASP A O 1
ATOM 725 N N . GLY A 1 89 ? 6.106 -5.772 -7.325 1.00 97.12 89 GLY A N 1
ATOM 726 C CA . GLY A 1 89 ? 6.676 -7.109 -7.292 1.00 97.12 89 GLY A CA 1
ATOM 727 C C . GLY A 1 89 ? 6.498 -7.820 -5.960 1.00 97.12 89 GLY A C 1
ATOM 728 O O . GLY A 1 89 ? 6.351 -7.184 -4.919 1.00 97.12 89 GLY A O 1
ATOM 729 N N . ASP A 1 90 ? 6.530 -9.146 -6.020 1.00 97.19 90 ASP A N 1
ATOM 730 C CA . ASP A 1 90 ? 6.232 -10.016 -4.885 1.00 97.19 90 ASP A CA 1
ATOM 731 C C . ASP A 1 90 ? 7.348 -10.022 -3.834 1.00 97.19 90 ASP A C 1
ATOM 733 O O . ASP A 1 90 ? 8.533 -9.829 -4.139 1.00 97.19 90 ASP A O 1
ATOM 737 N N . ASP A 1 91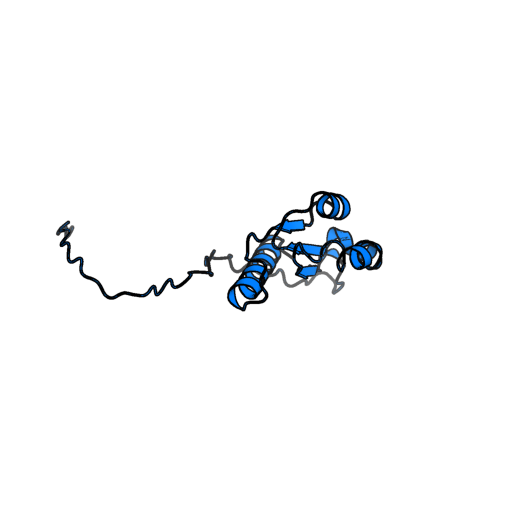 ? 6.946 -10.266 -2.586 1.00 97.06 91 ASP A N 1
ATOM 738 C CA . ASP A 1 91 ? 7.832 -10.408 -1.434 1.00 97.06 91 ASP A CA 1
ATOM 739 C C . ASP A 1 91 ? 7.142 -11.221 -0.334 1.00 97.06 91 ASP A C 1
ATOM 741 O O . ASP A 1 91 ? 6.297 -10.712 0.404 1.00 97.06 91 ASP A O 1
ATOM 745 N N . ASN A 1 92 ? 7.510 -12.499 -0.233 1.00 96.69 92 ASN A N 1
ATOM 746 C CA . ASN A 1 92 ? 6.897 -13.426 0.718 1.00 96.69 92 ASN A CA 1
ATOM 747 C C . ASN A 1 92 ? 7.141 -13.003 2.167 1.00 96.69 92 ASN A C 1
ATOM 749 O O . ASN A 1 92 ? 6.223 -13.059 2.978 1.00 96.69 92 ASN A O 1
ATOM 753 N N . LYS A 1 93 ? 8.342 -12.507 2.487 1.00 95.62 93 LYS A N 1
ATOM 754 C CA . LYS A 1 93 ? 8.689 -12.087 3.848 1.00 95.62 93 LYS A CA 1
ATOM 755 C C . LYS A 1 93 ? 7.838 -10.897 4.276 1.00 95.62 93 LYS A C 1
ATOM 757 O O . LYS A 1 93 ? 7.313 -10.877 5.391 1.00 95.62 93 LYS A O 1
ATOM 762 N N . LEU A 1 94 ? 7.699 -9.900 3.403 1.00 95.88 94 LEU A N 1
ATOM 763 C CA . LEU A 1 94 ? 6.829 -8.757 3.664 1.00 95.88 94 LEU A CA 1
ATOM 764 C C . LEU A 1 94 ? 5.367 -9.204 3.776 1.00 95.88 94 LEU A C 1
ATOM 766 O O . LEU A 1 94 ? 4.673 -8.767 4.691 1.00 95.88 94 LEU A O 1
ATOM 770 N N . ASN A 1 95 ? 4.912 -10.097 2.896 1.00 96.50 95 ASN A N 1
ATOM 771 C CA . ASN A 1 95 ? 3.538 -10.591 2.905 1.00 96.50 95 ASN A CA 1
ATOM 772 C C . ASN A 1 95 ? 3.200 -11.356 4.194 1.00 96.50 95 ASN A C 1
ATOM 774 O O . ASN A 1 95 ? 2.193 -11.068 4.834 1.00 96.50 95 ASN A O 1
ATOM 778 N N . GLU A 1 96 ? 4.081 -12.252 4.636 1.00 96.19 96 GLU A N 1
ATOM 779 C CA . GLU A 1 96 ? 3.969 -12.949 5.922 1.00 96.19 96 GLU A CA 1
ATOM 780 C C . GLU A 1 96 ? 3.961 -11.955 7.089 1.00 96.19 96 GLU A C 1
ATOM 782 O O . GLU A 1 96 ? 3.095 -12.006 7.962 1.00 96.19 96 GLU A O 1
ATOM 787 N N . THR A 1 97 ? 4.884 -10.987 7.078 1.00 94.31 97 THR A N 1
ATOM 788 C CA . THR A 1 97 ? 4.994 -9.994 8.157 1.00 94.31 97 THR A CA 1
ATOM 789 C C . THR A 1 97 ? 3.758 -9.098 8.246 1.00 94.31 97 THR A C 1
ATOM 791 O O . THR A 1 97 ? 3.401 -8.656 9.338 1.00 94.31 97 THR A O 1
ATOM 794 N N . THR A 1 98 ? 3.098 -8.831 7.120 1.00 95.25 98 THR A N 1
ATOM 795 C CA . THR A 1 98 ? 1.914 -7.965 7.004 1.00 95.25 98 THR A CA 1
ATOM 796 C C . THR A 1 98 ? 0.595 -8.741 6.977 1.00 95.25 98 THR A C 1
ATOM 798 O O . THR A 1 98 ? -0.440 -8.129 6.753 1.00 95.25 98 THR A O 1
ATOM 801 N N . GLU A 1 99 ? 0.608 -10.051 7.253 1.00 95.75 99 GLU A N 1
ATOM 802 C CA . GLU A 1 99 ? -0.594 -10.906 7.303 1.00 95.75 99 GLU A CA 1
ATOM 803 C C . GLU A 1 99 ? -1.394 -10.928 5.988 1.00 95.75 99 GLU A C 1
ATOM 805 O O . GLU A 1 99 ? -2.621 -10.941 5.982 1.00 95.75 99 GLU A O 1
ATOM 810 N N . GLY A 1 100 ? -0.698 -10.958 4.850 1.00 95.75 100 GLY A N 1
ATOM 811 C CA . GLY A 1 100 ? -1.342 -11.041 3.537 1.00 95.75 100 GLY A CA 1
ATOM 812 C C . GLY A 1 100 ? -1.710 -9.687 2.929 1.00 95.75 100 GLY A C 1
ATOM 813 O O . GLY A 1 100 ? -2.377 -9.640 1.900 1.00 95.75 100 GLY A O 1
ATOM 814 N N . HIS A 1 101 ? -1.298 -8.575 3.542 1.00 97.00 101 HIS A N 1
ATOM 815 C CA . HIS A 1 101 ? -1.647 -7.227 3.087 1.00 97.00 101 HIS A CA 1
ATOM 816 C C . HIS A 1 101 ? -0.678 -6.654 2.037 1.00 97.00 101 HIS A C 1
ATOM 818 O O . HIS A 1 101 ? -0.583 -5.434 1.889 1.00 97.00 101 HIS A O 1
ATOM 824 N N . VAL A 1 102 ? 0.045 -7.498 1.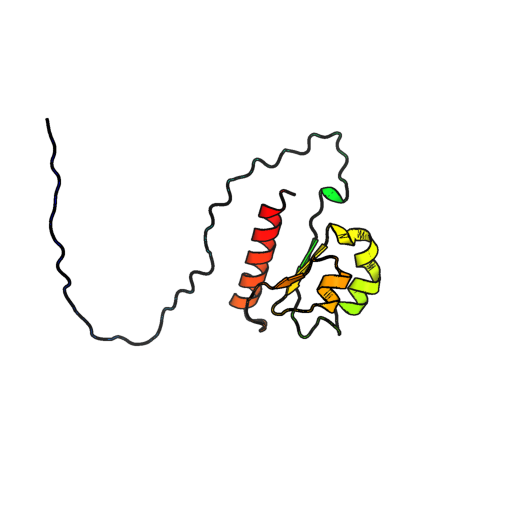293 1.00 97.88 102 VAL A N 1
ATOM 825 C CA . VAL A 1 102 ? 0.852 -7.073 0.138 1.00 97.88 102 VAL A CA 1
ATOM 826 C C . VAL A 1 102 ? 0.120 -7.415 -1.151 1.00 97.88 102 VAL A C 1
ATOM 828 O O . VAL A 1 102 ? -0.134 -8.575 -1.455 1.00 97.88 102 VAL A O 1
ATOM 831 N N . ILE A 1 103 ? -0.165 -6.388 -1.943 1.00 98.06 103 ILE A N 1
ATOM 832 C CA . ILE A 1 103 ? -0.852 -6.494 -3.224 1.00 98.06 103 ILE A CA 1
ATOM 833 C C . ILE A 1 103 ? 0.145 -6.151 -4.326 1.00 98.06 103 ILE A C 1
ATOM 835 O O . ILE A 1 103 ? 0.603 -5.008 -4.460 1.00 98.06 103 ILE A O 1
ATOM 839 N N . ASN A 1 104 ? 0.478 -7.151 -5.140 1.00 97.69 104 ASN A N 1
ATOM 840 C CA . ASN A 1 104 ? 1.200 -6.918 -6.378 1.00 97.69 104 ASN A CA 1
ATOM 841 C C . ASN A 1 104 ? 0.232 -6.345 -7.415 1.00 97.69 104 ASN A C 1
ATOM 843 O O . ASN A 1 104 ? -0.695 -6.999 -7.879 1.00 97.69 104 ASN A O 1
ATOM 847 N N . THR A 1 105 ? 0.456 -5.089 -7.776 1.00 97.00 105 THR A N 1
ATOM 848 C CA . THR A 1 105 ? -0.368 -4.367 -8.753 1.00 97.00 105 THR A CA 1
ATOM 849 C C . THR A 1 105 ? -0.124 -4.831 -10.188 1.00 97.00 105 THR A C 1
ATOM 851 O O . THR A 1 105 ? -0.881 -4.471 -11.085 1.00 97.00 105 THR A O 1
ATOM 854 N N . HIS A 1 106 ? 0.969 -5.567 -10.431 1.00 96.50 106 HIS A N 1
ATOM 855 C CA . HIS A 1 106 ? 1.464 -5.928 -11.763 1.00 96.50 106 HIS A CA 1
ATOM 856 C C . HIS A 1 106 ? 1.655 -4.722 -12.708 1.00 96.50 106 HIS A C 1
ATOM 858 O O . HIS A 1 106 ? 1.792 -4.870 -13.923 1.00 96.50 106 HIS A O 1
ATOM 864 N N . CYS A 1 107 ? 1.711 -3.514 -12.142 1.00 94.81 107 CYS A N 1
ATOM 865 C CA . CYS A 1 107 ? 2.060 -2.288 -12.835 1.00 94.81 107 CYS A CA 1
ATOM 866 C C . CYS A 1 107 ? 3.580 -2.195 -13.021 1.00 94.81 107 CYS A C 1
ATOM 868 O O . CYS A 1 107 ? 4.365 -2.832 -12.319 1.00 94.81 107 CYS A O 1
ATOM 870 N N . GLY A 1 108 ? 4.027 -1.336 -13.938 1.00 93.38 108 GLY A N 1
ATOM 871 C CA . GLY A 1 108 ? 5.457 -1.098 -14.114 1.00 93.38 108 GLY A CA 1
ATOM 872 C C . GLY A 1 108 ? 6.132 -0.459 -12.889 1.00 93.38 108 GLY A C 1
ATOM 873 O O . GLY A 1 108 ? 5.504 0.186 -12.049 1.00 93.38 108 GLY A O 1
ATOM 874 N N . HIS A 1 109 ? 7.456 -0.613 -12.819 1.00 93.62 109 HIS A N 1
ATOM 875 C CA . HIS A 1 109 ? 8.279 -0.213 -11.670 1.00 93.62 109 HIS A CA 1
ATOM 876 C C . HIS A 1 109 ? 8.934 1.174 -11.800 1.00 93.62 109 HIS A C 1
ATOM 878 O O . HIS A 1 109 ? 9.619 1.658 -10.891 1.00 93.62 109 HIS A O 1
ATOM 884 N N . THR A 1 110 ? 8.773 1.833 -12.949 1.00 92.50 110 THR A N 1
ATOM 885 C CA . THR A 1 110 ? 9.335 3.170 -13.182 1.00 92.50 110 THR A CA 1
ATOM 886 C C . THR A 1 110 ? 8.409 4.260 -12.640 1.00 92.50 110 THR A C 1
ATOM 888 O O . THR A 1 110 ? 7.213 4.057 -12.455 1.00 92.50 110 THR A O 1
ATOM 891 N N . LYS A 1 111 ? 8.952 5.457 -12.392 1.00 90.31 111 LYS A N 1
ATOM 892 C CA . LYS A 1 111 ? 8.195 6.609 -11.865 1.00 90.31 111 LYS A CA 1
ATOM 893 C C . LYS A 1 111 ? 7.422 7.374 -12.952 1.00 90.31 111 LYS A C 1
ATOM 895 O O . LYS A 1 111 ? 7.182 8.569 -12.813 1.00 90.31 111 LYS A O 1
ATOM 900 N N . THR A 1 112 ? 7.088 6.725 -14.063 1.00 95.44 112 THR A N 1
ATOM 901 C CA . THR A 1 112 ? 6.338 7.368 -15.145 1.00 95.44 112 THR A CA 1
ATOM 902 C C . THR A 1 112 ? 4.877 7.535 -14.738 1.00 95.44 112 THR A C 1
ATOM 904 O O . THR A 1 112 ? 4.335 6.733 -13.974 1.00 95.44 112 THR A O 1
ATOM 907 N N . ARG A 1 113 ? 4.212 8.568 -15.270 1.00 94.75 113 ARG A N 1
ATOM 908 C CA . ARG A 1 113 ? 2.794 8.836 -14.984 1.00 94.75 113 ARG A CA 1
ATOM 909 C C . ARG A 1 113 ? 1.899 7.598 -15.187 1.00 94.75 113 ARG A C 1
ATOM 911 O O . ARG A 1 113 ? 1.154 7.301 -14.260 1.00 94.75 113 ARG A O 1
ATOM 918 N N . PRO A 1 114 ? 2.004 6.820 -16.288 1.00 94.75 114 PRO A N 1
ATOM 919 C CA . PRO A 1 114 ? 1.170 5.630 -16.474 1.00 94.75 114 PRO A CA 1
ATOM 920 C C . PRO A 1 114 ? 1.343 4.577 -15.374 1.00 94.75 114 PRO A C 1
ATOM 922 O O . PRO A 1 114 ? 0.357 4.024 -14.902 1.00 94.75 114 PRO A O 1
ATOM 925 N N . HIS A 1 115 ? 2.571 4.323 -14.914 1.00 93.25 115 HIS A N 1
ATOM 926 C CA . HIS A 1 115 ? 2.820 3.338 -13.859 1.00 93.25 115 HIS A CA 1
ATOM 927 C C . HIS A 1 115 ? 2.360 3.826 -12.483 1.00 93.25 115 HIS A C 1
ATOM 929 O O . HIS A 1 115 ? 1.781 3.060 -11.714 1.00 93.25 115 HIS A O 1
ATOM 935 N N . LEU A 1 116 ? 2.569 5.110 -12.179 1.00 92.56 116 LEU A N 1
ATOM 936 C CA . LEU A 1 116 ? 2.094 5.703 -10.928 1.00 92.56 116 LEU A CA 1
ATOM 937 C C . LEU A 1 116 ? 0.562 5.725 -10.853 1.00 92.56 116 LEU A C 1
ATOM 939 O O . LEU A 1 116 ? 0.014 5.430 -9.787 1.00 92.56 116 LEU A O 1
ATOM 943 N N . SER A 1 117 ? -0.104 6.045 -11.968 1.00 94.94 117 SER A N 1
ATOM 944 C CA . SER A 1 117 ? -1.564 6.020 -12.104 1.00 94.94 117 SER A CA 1
ATOM 945 C C . SER A 1 117 ? -2.123 4.601 -12.070 1.00 94.94 117 SER A C 1
ATOM 947 O O . SER A 1 117 ? -3.122 4.387 -11.401 1.00 94.94 117 SER A O 1
ATOM 949 N N . CYS A 1 118 ? -1.457 3.629 -12.701 1.00 96.38 118 CYS A N 1
ATOM 950 C CA . CYS A 1 118 ? -1.837 2.215 -12.629 1.00 96.38 118 CYS A CA 1
ATOM 951 C C . CYS A 1 118 ? -1.915 1.732 -11.172 1.00 96.38 118 CYS A C 1
ATOM 953 O O . CYS A 1 118 ? -2.949 1.221 -10.756 1.00 96.38 118 CYS A O 1
ATOM 955 N N . LYS A 1 119 ? -0.881 2.011 -10.360 1.00 96.25 119 LYS A N 1
ATOM 956 C CA . LYS A 1 119 ? -0.893 1.660 -8.928 1.00 96.25 119 LYS A CA 1
ATOM 957 C C . LYS A 1 119 ? -2.006 2.363 -8.151 1.00 96.25 119 LYS A C 1
ATOM 959 O O . LYS A 1 119 ? -2.661 1.717 -7.348 1.00 96.25 119 LYS A O 1
ATOM 964 N N . MET A 1 120 ? -2.239 3.659 -8.417 1.00 96.94 120 MET A N 1
ATOM 965 C CA . MET A 1 120 ? -3.371 4.376 -7.802 1.00 96.94 120 MET A CA 1
ATOM 966 C C . MET A 1 120 ? -4.714 3.732 -8.163 1.00 96.94 120 MET A C 1
ATOM 968 O O . MET A 1 120 ? -5.604 3.709 -7.325 1.00 96.94 120 MET A O 1
ATOM 972 N N . GLY A 1 121 ? -4.863 3.246 -9.400 1.00 96.25 121 GLY A N 1
ATOM 973 C CA . GLY A 1 121 ? -6.064 2.540 -9.840 1.00 96.25 121 GLY A CA 1
ATOM 974 C C . GLY A 1 121 ? -6.318 1.319 -8.967 1.00 96.25 121 GLY A C 1
ATOM 975 O O . GLY A 1 121 ? -7.346 1.255 -8.310 1.00 96.25 121 GLY A O 1
ATOM 976 N N . THR A 1 122 ? -5.323 0.436 -8.840 1.00 96.56 122 THR A N 1
ATOM 977 C CA . THR A 1 122 ? -5.434 -0.758 -7.987 1.00 96.56 122 THR A CA 1
ATOM 978 C C . THR A 1 122 ? -5.699 -0.421 -6.514 1.00 96.56 122 THR A C 1
ATOM 980 O O . THR A 1 122 ? -6.470 -1.120 -5.861 1.00 96.56 122 THR A O 1
ATOM 983 N N . GLU A 1 123 ? -5.089 0.646 -5.983 1.00 97.31 123 GLU A N 1
ATOM 984 C CA . GLU A 1 123 ? -5.372 1.143 -4.626 1.00 97.31 123 GLU A CA 1
ATOM 985 C C . GLU A 1 123 ? -6.845 1.497 -4.444 1.00 97.31 123 GLU A C 1
ATOM 987 O O . GLU A 1 123 ? -7.479 1.058 -3.485 1.00 97.31 123 GLU A O 1
ATOM 992 N N . PHE A 1 124 ? -7.384 2.276 -5.379 1.00 96.00 124 PHE A N 1
ATOM 993 C CA . PHE A 1 124 ? -8.761 2.738 -5.327 1.00 96.00 124 PHE A CA 1
ATOM 994 C C . PHE A 1 124 ? -9.753 1.591 -5.535 1.00 96.00 124 PHE A C 1
ATOM 996 O O . PHE A 1 124 ? -10.703 1.459 -4.769 1.00 96.00 124 PHE A O 1
ATOM 1003 N N . ASP A 1 125 ? -9.481 0.716 -6.500 1.00 94.88 125 ASP A N 1
ATOM 1004 C CA . ASP A 1 125 ? -10.252 -0.499 -6.771 1.00 94.88 125 ASP A CA 1
ATOM 1005 C C . ASP A 1 125 ? -10.363 -1.382 -5.516 1.00 94.88 125 ASP A C 1
ATOM 1007 O O . ASP A 1 125 ? -11.449 -1.811 -5.119 1.00 94.88 125 ASP A O 1
ATOM 1011 N N . THR A 1 126 ? -9.237 -1.595 -4.828 1.00 95.00 126 THR A N 1
ATOM 1012 C CA . THR A 1 126 ? -9.193 -2.405 -3.601 1.00 95.00 126 THR A CA 1
ATOM 1013 C C . THR A 1 126 ? -9.905 -1.714 -2.440 1.00 95.00 126 THR A C 1
ATOM 1015 O O . THR A 1 126 ? -10.604 -2.374 -1.670 1.00 95.00 126 THR A O 1
ATOM 1018 N N . TYR A 1 127 ? -9.769 -0.390 -2.317 1.00 94.94 127 TYR A N 1
ATOM 1019 C CA . TYR A 1 127 ? -10.507 0.390 -1.326 1.00 94.94 127 TYR A CA 1
ATOM 1020 C C . TYR A 1 127 ? -12.024 0.242 -1.524 1.00 94.94 127 TYR A C 1
ATOM 1022 O O . TYR A 1 127 ? -12.720 -0.155 -0.587 1.00 94.94 127 TYR A O 1
ATOM 1030 N N . LEU A 1 128 ? -12.527 0.447 -2.746 1.00 93.06 128 LEU A N 1
ATOM 1031 C CA . LEU A 1 128 ? -13.951 0.289 -3.060 1.00 93.06 128 LEU A CA 1
ATOM 1032 C C . LEU A 1 128 ? -14.452 -1.135 -2.776 1.00 93.06 128 LEU A C 1
ATOM 1034 O O . LEU A 1 128 ? -15.544 -1.319 -2.228 1.00 93.06 128 LEU A O 1
ATOM 1038 N N . ALA A 1 129 ? -13.646 -2.149 -3.105 1.00 90.12 129 ALA A N 1
ATOM 1039 C CA . ALA A 1 129 ? -13.965 -3.546 -2.823 1.00 90.12 129 ALA A CA 1
ATOM 1040 C C . ALA A 1 129 ? -13.991 -3.862 -1.316 1.00 90.12 129 ALA A C 1
ATOM 1042 O O . ALA A 1 129 ? -14.792 -4.693 -0.883 1.00 90.12 129 ALA A O 1
ATOM 1043 N N . SER A 1 130 ? -13.168 -3.179 -0.509 1.00 89.69 130 SER A N 1
ATOM 1044 C CA . SER A 1 130 ? -13.104 -3.373 0.948 1.00 89.69 130 SER A CA 1
ATOM 1045 C C . SER A 1 130 ? -14.401 -2.989 1.665 1.00 89.69 130 SER A C 1
ATOM 1047 O O . SER A 1 130 ? -14.687 -3.503 2.746 1.00 89.69 130 SER A O 1
ATOM 1049 N N . GLY A 1 131 ? -15.207 -2.114 1.055 1.00 86.56 131 GLY A N 1
ATOM 1050 C CA . GLY A 1 131 ? -16.484 -1.681 1.607 1.00 86.56 131 GLY A CA 1
ATOM 1051 C C . GLY A 1 131 ? -16.393 -0.743 2.805 1.00 86.56 131 GLY A C 1
ATOM 1052 O O . GLY A 1 131 ? -17.407 -0.587 3.488 1.00 86.56 131 GLY A O 1
ATOM 1053 N N . LYS A 1 132 ? -15.207 -0.178 3.044 1.00 83.69 132 LYS A N 1
ATOM 1054 C CA . LYS A 1 132 ? -14.953 0.883 4.017 1.00 83.69 132 LYS A CA 1
ATOM 1055 C C . LYS A 1 132 ? -15.302 2.258 3.457 1.00 83.69 132 LYS A C 1
ATOM 1057 O O . LYS A 1 132 ? -15.240 2.436 2.221 1.00 83.69 132 LYS A O 1
#

Secondary structure (DSSP, 8-state):
--------------------S----------------------STT---GGG--EEEE--GGGIIIIIHHHHHTGGGGSGGGEEEEESS--HHHHHHTTT-EEE----SS--HHHHHHHHHHHHHHHHHHT-

InterPro domains:
  IPR003378 Fringe-like, glycosyltransferase domain [PF02434] (47-132)

Sequence (132 aa):
NNLTLVKFGMLCIFTTLLISSHVRYSSICKQEIYPDRKVKSVMDDGKVTLDDIYISVKTSRKFHESRLDPIVKTWLKLAKKQTYFFTDGDDNKLNETTEGHVINTHCGHTKTRPHLSCKMGTEFDTYLASGK

Radius of gyration: 22.93 Å; chains: 1; bounding box: 63×23×65 Å

pLDDT: mean 79.08, std 22.55, range [35.28, 98.25]

Organism: Ciona intestinalis (NCBI:txid7719)

Foldseek 3Di:
DDDDDDDDDDDDDDDDDDDDDDPPPVPPPPPPPLPPPPLPPPPPPPDDDLLNAAAEAEDEPVCCPVPVVVVLVPDCVVNLVRYAYEYQDDDPVVCVSSVNRYDNLVADRDPDPRRVVSSVNVVVVVVSVSSD